Protein AF-A0A6V7IMD5-F1 (afdb_monomer)

InterPro domains:
  IPR012485 Centromere protein I [PF07778] (9-139)

Organism: NCBI:txid1563983

Mean predicted aligned error: 4.81 Å

Radius of gyration: 15.16 Å; Cα contacts (8 Å, |Δi|>4): 137; chains: 1; bounding box: 36×33×40 Å

Nearest PDB structures (foldseek):
  7ywx-assembly1_I  TM=7.734E-01  e=1.623E-03  Homo sapiens
  7qoo-assembly1_I  TM=7.754E-01  e=1.623E-03  Homo sapiens
  7pb4-assembly1_I  TM=7.999E-01  e=3.431E-03  Homo sapiens
  7yyh-assembly1_I  TM=7.999E-01  e=3.431E-03  Homo sapiens

Structure (mmCIF, N/CA/C/O backbone):
data_AF-A0A6V7IMD5-F1
#
_entry.id   AF-A0A6V7IMD5-F1
#
loop_
_atom_site.group_PDB
_atom_site.id
_atom_site.type_symbol
_atom_site.label_atom_id
_atom_site.label_alt_id
_atom_site.label_comp_id
_atom_site.label_asym_id
_atom_site.label_entity_id
_atom_site.label_seq_id
_atom_site.pdbx_PDB_ins_code
_atom_site.Cartn_x
_atom_site.Cartn_y
_atom_site.Cartn_z
_atom_site.occupancy
_atom_site.B_iso_or_equiv
_atom_site.auth_seq_id
_atom_site.auth_comp_id
_atom_site.auth_asym_id
_atom_site.auth_atom_id
_atom_site.pdbx_PDB_model_num
ATOM 1 N N . MET A 1 1 ? -12.856 0.858 21.614 1.00 55.25 1 MET A N 1
ATOM 2 C CA . MET A 1 1 ? -14.196 1.363 21.237 1.00 55.25 1 MET A CA 1
ATOM 3 C C . MET A 1 1 ? -14.076 2.717 20.549 1.00 55.25 1 MET A C 1
ATOM 5 O O . MET A 1 1 ? -14.210 2.721 19.339 1.00 55.25 1 MET A O 1
ATOM 9 N N . ALA A 1 2 ? -13.700 3.808 21.232 1.00 60.97 2 ALA A N 1
ATOM 10 C CA . ALA A 1 2 ? -13.534 5.124 20.583 1.00 60.97 2 ALA A CA 1
ATOM 11 C C . ALA A 1 2 ? -12.480 5.146 19.447 1.00 60.97 2 ALA A C 1
ATOM 13 O O . ALA A 1 2 ? -12.715 5.739 18.395 1.00 60.97 2 ALA A O 1
ATOM 14 N N . ASP A 1 3 ? -11.352 4.447 19.620 1.00 68.88 3 ASP A N 1
ATOM 15 C CA . ASP A 1 3 ? -10.302 4.383 18.588 1.00 68.88 3 ASP A CA 1
ATOM 16 C C . ASP A 1 3 ? -10.741 3.601 17.339 1.00 68.88 3 ASP A C 1
ATOM 18 O O . ASP A 1 3 ? -10.389 3.965 16.221 1.00 68.88 3 ASP A O 1
ATOM 22 N N . ASP A 1 4 ? -11.563 2.558 17.503 1.00 74.50 4 ASP A N 1
ATOM 23 C CA . ASP A 1 4 ? -12.053 1.759 16.371 1.00 74.50 4 ASP A CA 1
ATOM 24 C C . ASP A 1 4 ? -13.134 2.498 15.579 1.00 74.50 4 ASP A C 1
ATOM 26 O O . ASP A 1 4 ? -13.127 2.449 14.352 1.00 74.50 4 ASP A O 1
ATOM 30 N N . GLU A 1 5 ? -14.008 3.246 16.260 1.00 76.50 5 GLU A N 1
ATOM 31 C CA . GLU A 1 5 ? -14.965 4.152 15.610 1.00 76.50 5 GLU A CA 1
ATOM 32 C C . GLU A 1 5 ? -14.241 5.267 14.843 1.00 76.50 5 GLU A C 1
ATOM 34 O O . GLU A 1 5 ? -14.615 5.605 13.719 1.00 76.50 5 GLU A O 1
ATOM 39 N N . THR A 1 6 ? -13.152 5.793 15.412 1.00 83.06 6 THR A N 1
ATOM 40 C CA . THR A 1 6 ? -12.321 6.814 14.759 1.00 83.06 6 THR A CA 1
ATOM 41 C C . THR A 1 6 ? -11.628 6.252 13.519 1.00 83.06 6 THR A C 1
ATOM 43 O O . THR A 1 6 ? -11.649 6.894 12.467 1.00 83.06 6 THR A O 1
ATOM 46 N N . LYS A 1 7 ? -11.059 5.042 13.605 1.00 87.00 7 LYS A N 1
ATOM 47 C CA . LYS A 1 7 ? -10.459 4.346 12.459 1.00 87.00 7 LYS A CA 1
ATOM 48 C C . LYS A 1 7 ? -11.493 4.100 11.360 1.00 87.00 7 LYS A C 1
ATOM 50 O O . LYS A 1 7 ? -11.236 4.442 10.209 1.00 87.00 7 LYS A O 1
ATOM 55 N N . GLN A 1 8 ? -12.670 3.583 11.711 1.00 87.62 8 GLN A N 1
ATOM 56 C CA . GLN A 1 8 ? -13.743 3.307 10.755 1.00 87.62 8 GLN A CA 1
ATOM 57 C C . GLN A 1 8 ? -14.172 4.573 10.002 1.00 87.62 8 GLN A C 1
ATOM 59 O O . GLN A 1 8 ? -14.204 4.582 8.774 1.00 87.62 8 GLN A O 1
ATOM 64 N N . ALA A 1 9 ? -14.370 5.683 10.717 1.00 87.06 9 ALA A N 1
ATOM 65 C CA . ALA A 1 9 ? -14.698 6.970 10.106 1.00 87.06 9 ALA A CA 1
ATOM 66 C C . ALA A 1 9 ? -13.567 7.537 9.220 1.00 87.06 9 ALA A C 1
ATOM 68 O O . ALA A 1 9 ? -13.808 8.407 8.376 1.00 87.06 9 ALA A O 1
ATOM 69 N N . CYS A 1 10 ? -12.315 7.109 9.418 1.00 89.38 10 CYS A N 1
ATOM 70 C CA . CYS A 1 10 ? -11.212 7.449 8.519 1.00 89.38 10 CYS A CA 1
ATOM 71 C C . CYS A 1 10 ? -11.264 6.613 7.235 1.00 89.38 10 CYS A C 1
ATOM 73 O O . CYS A 1 10 ? -11.081 7.168 6.153 1.00 89.38 10 CYS A O 1
ATOM 75 N N . LEU A 1 11 ? -11.546 5.312 7.342 1.00 89.94 11 LEU A N 1
ATOM 76 C CA . LEU A 1 11 ? -11.658 4.407 6.194 1.00 89.94 11 LEU A CA 1
ATOM 77 C C . LEU A 1 11 ? -12.841 4.779 5.290 1.00 89.94 11 LEU A C 1
ATOM 79 O O . LEU A 1 11 ? -12.669 4.858 4.077 1.00 89.94 11 LEU A O 1
ATOM 83 N N . GLU A 1 12 ? -13.991 5.140 5.864 1.00 90.12 12 GLU A N 1
ATOM 84 C CA . GLU A 1 12 ? -15.154 5.641 5.110 1.00 90.12 12 GLU A CA 1
ATOM 85 C C . GLU A 1 12 ? -14.799 6.873 4.260 1.00 90.12 12 GLU A C 1
ATOM 87 O O . GLU A 1 12 ? -15.170 6.977 3.092 1.00 90.12 12 GLU A O 1
ATOM 92 N N . ARG A 1 13 ? -13.975 7.786 4.790 1.00 88.56 13 ARG A N 1
ATOM 93 C CA . ARG A 1 13 ? -13.486 8.947 4.025 1.00 88.56 13 ARG A CA 1
ATOM 94 C C . ARG A 1 13 ? -12.530 8.564 2.894 1.00 88.56 13 ARG A C 1
ATOM 96 O O . ARG A 1 13 ? -12.455 9.281 1.894 1.00 88.56 13 ARG A O 1
ATOM 103 N N . LEU A 1 14 ? -11.784 7.465 3.026 1.00 90.19 14 LEU A N 1
ATOM 104 C CA . LEU A 1 14 ? -10.952 6.942 1.936 1.00 90.19 14 LEU A CA 1
ATOM 105 C C . LEU A 1 14 ? -11.804 6.300 0.838 1.00 90.19 14 LEU A C 1
ATOM 107 O O . LEU A 1 14 ? -11.512 6.479 -0.345 1.00 90.19 14 LEU A O 1
ATOM 111 N N . GLU A 1 15 ? -12.891 5.627 1.205 1.00 89.56 15 GLU A N 1
ATOM 112 C CA . GLU A 1 15 ? -13.881 5.144 0.242 1.00 89.56 15 GLU A CA 1
ATOM 113 C C . GLU A 1 15 ? -14.544 6.306 -0.508 1.00 89.56 15 GLU A C 1
ATOM 115 O O . GLU A 1 15 ? -14.656 6.268 -1.736 1.00 89.56 15 GLU A O 1
ATOM 120 N N . GLU A 1 16 ? -14.888 7.395 0.185 1.00 89.31 16 GLU A N 1
ATOM 121 C CA . GLU A 1 16 ? -15.367 8.625 -0.455 1.00 89.31 16 GLU A CA 1
ATOM 122 C C . GLU A 1 16 ? -14.314 9.242 -1.387 1.00 89.31 16 GLU A C 1
ATOM 124 O O . GLU A 1 16 ? -14.646 9.707 -2.483 1.00 89.31 16 GLU A O 1
ATOM 129 N N . LEU A 1 17 ? -13.036 9.245 -0.990 1.00 88.00 17 LEU A N 1
ATOM 130 C CA . LEU A 1 17 ? -11.933 9.710 -1.835 1.00 88.00 17 LEU A CA 1
ATOM 131 C C . LEU A 1 17 ? -11.852 8.887 -3.130 1.00 88.00 17 LEU A C 1
ATOM 133 O O . LEU A 1 17 ? -11.706 9.466 -4.214 1.00 88.00 17 LEU A O 1
ATOM 137 N N . LYS A 1 18 ? -11.988 7.560 -3.030 1.00 87.56 18 LYS A N 1
ATOM 138 C CA . LYS A 1 18 ? -12.041 6.651 -4.182 1.00 87.56 18 LYS A CA 1
ATOM 139 C C . LYS A 1 18 ? -13.253 6.948 -5.065 1.00 87.56 18 LYS A C 1
ATOM 141 O O . LYS A 1 18 ? -13.098 7.160 -6.269 1.00 87.56 18 LYS A O 1
ATOM 146 N N . ALA A 1 19 ? -14.448 7.039 -4.479 1.00 88.12 19 ALA A N 1
ATOM 147 C CA . ALA A 1 19 ? -15.688 7.337 -5.199 1.00 88.12 19 ALA A CA 1
ATOM 148 C C . ALA A 1 19 ? -15.612 8.679 -5.953 1.00 88.12 19 ALA A C 1
ATOM 150 O O . ALA A 1 19 ? -16.077 8.800 -7.089 1.00 88.12 19 ALA A O 1
ATOM 151 N N . ASN A 1 20 ? -14.934 9.668 -5.367 1.00 85.75 20 ASN A N 1
ATOM 152 C CA . ASN A 1 20 ? -14.721 10.991 -5.949 1.00 85.75 20 ASN A CA 1
ATOM 153 C C . ASN A 1 20 ? -13.507 11.080 -6.894 1.00 85.75 20 ASN A C 1
ATOM 155 O O . ASN A 1 20 ? -13.103 12.185 -7.276 1.00 85.75 20 ASN A O 1
ATOM 159 N N . LYS A 1 21 ? -12.928 9.941 -7.304 1.00 81.69 21 LYS A N 1
ATOM 160 C CA . LYS A 1 21 ? -11.773 9.851 -8.216 1.00 81.69 21 LYS A CA 1
ATOM 161 C C . LYS A 1 21 ? -10.575 10.683 -7.745 1.00 81.69 21 LYS A C 1
ATOM 163 O O . LYS A 1 21 ? -9.935 11.369 -8.541 1.00 81.69 21 LYS A O 1
ATOM 168 N N . GLY A 1 22 ? -10.299 10.671 -6.443 1.00 74.62 22 GLY A N 1
ATOM 169 C CA . GLY A 1 22 ? -9.135 11.343 -5.863 1.00 74.62 22 GLY A CA 1
ATOM 170 C C . GLY A 1 22 ? -9.320 12.840 -5.638 1.00 74.62 22 GLY A C 1
ATOM 171 O O . GLY A 1 22 ? -8.378 13.522 -5.226 1.00 74.62 22 GLY A O 1
ATOM 172 N N . LYS A 1 23 ? -10.524 13.381 -5.875 1.00 79.25 23 LYS A N 1
ATOM 173 C CA . LYS A 1 23 ? -10.864 14.728 -5.411 1.00 79.25 23 LYS A CA 1
ATOM 174 C C . LYS A 1 23 ? -10.977 14.694 -3.894 1.00 79.25 23 LYS A C 1
ATOM 176 O O . LYS A 1 23 ? -11.875 14.054 -3.362 1.00 79.25 23 LYS A O 1
ATOM 181 N N . LYS A 1 24 ? -10.055 15.393 -3.232 1.00 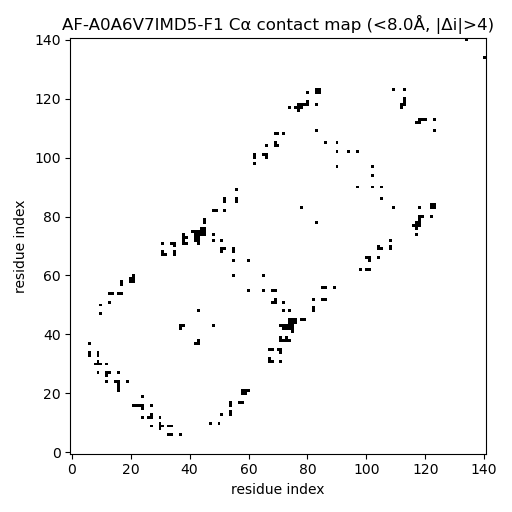74.94 24 LYS A N 1
ATOM 182 C CA . LYS A 1 24 ? -9.924 15.468 -1.775 1.00 74.94 24 LYS A CA 1
ATOM 183 C C . LYS A 1 24 ? -11.258 15.887 -1.122 1.00 74.94 24 LYS A C 1
ATOM 185 O O . LYS A 1 24 ? -11.633 17.054 -1.275 1.00 74.94 24 LYS A O 1
ATOM 190 N N . PRO A 1 25 ? -11.961 14.988 -0.407 1.00 72.62 25 PRO A N 1
ATOM 191 C CA . PRO A 1 25 ? -13.116 15.370 0.392 1.00 72.62 25 PRO A CA 1
ATOM 192 C C . PRO A 1 25 ? -12.669 16.193 1.611 1.00 72.62 25 PRO A C 1
ATOM 194 O O . PRO A 1 25 ? -11.496 16.177 2.007 1.00 72.62 25 PRO A O 1
ATOM 197 N N . ALA A 1 26 ? -13.595 16.946 2.206 1.00 76.75 26 ALA A N 1
ATOM 198 C CA . ALA A 1 26 ? -13.322 17.670 3.446 1.00 76.75 26 ALA A CA 1
ATOM 199 C C . ALA A 1 26 ? -12.969 16.675 4.567 1.00 76.75 26 ALA A C 1
ATOM 201 O O . ALA A 1 26 ? -13.593 15.623 4.679 1.00 76.75 26 ALA A O 1
ATOM 202 N N . GLY A 1 27 ? -11.967 16.981 5.394 1.00 79.81 27 GLY A N 1
ATOM 203 C CA . GLY A 1 27 ? -11.557 16.080 6.477 1.00 79.81 27 GLY A CA 1
ATOM 204 C C . GLY A 1 27 ? -10.599 14.951 6.064 1.00 79.81 27 GLY A C 1
ATOM 205 O O . GLY A 1 27 ? -10.241 14.117 6.892 1.00 79.81 27 GLY A O 1
ATOM 206 N N . CYS A 1 28 ? -10.212 14.861 4.783 1.00 84.19 28 CYS A N 1
ATOM 207 C CA . CYS A 1 28 ? -9.390 13.752 4.286 1.00 84.19 28 CYS A CA 1
ATOM 208 C C . CYS A 1 28 ? -7.956 13.762 4.841 1.00 84.19 28 CYS A C 1
ATOM 210 O O . CYS A 1 28 ? -7.375 12.702 5.051 1.00 84.19 28 CYS A O 1
ATOM 212 N N . GLU A 1 29 ? -7.362 14.936 5.063 1.00 85.81 29 GLU A N 1
ATOM 213 C CA . GLU A 1 29 ? -6.000 15.036 5.613 1.00 85.81 29 GLU A CA 1
ATOM 214 C C . GLU A 1 29 ? -5.966 14.667 7.093 1.00 85.81 29 GLU A C 1
ATOM 216 O O . GLU A 1 29 ? -5.058 13.960 7.531 1.00 85.81 29 GLU A O 1
ATOM 221 N N . GLU A 1 30 ? -6.980 15.088 7.846 1.00 88.81 30 GLU A N 1
ATOM 222 C CA . GLU A 1 30 ? -7.162 14.703 9.239 1.00 88.81 30 GLU A CA 1
ATOM 223 C C . GLU A 1 30 ? -7.365 13.189 9.350 1.00 88.81 30 GLU A C 1
ATOM 225 O O . GLU A 1 30 ? -6.715 12.545 10.169 1.00 88.81 30 GLU A O 1
ATOM 230 N N . ALA A 1 31 ? -8.187 12.605 8.469 1.00 90.56 31 ALA A N 1
ATOM 231 C CA . ALA A 1 31 ? -8.414 11.162 8.423 1.00 90.56 31 ALA A CA 1
ATOM 232 C C . ALA A 1 31 ? -7.127 10.374 8.144 1.00 90.56 31 ALA A C 1
ATOM 234 O O . ALA A 1 31 ? -6.824 9.407 8.840 1.00 90.56 31 ALA A O 1
ATOM 235 N N . ILE A 1 32 ? -6.336 10.813 7.161 1.00 92.56 32 ILE A N 1
ATOM 236 C CA . ILE A 1 32 ? -5.046 10.191 6.846 1.00 92.56 32 ILE A CA 1
ATOM 237 C C . ILE A 1 32 ? -4.080 10.325 8.028 1.00 92.56 32 ILE A C 1
ATOM 239 O O . ILE A 1 32 ? -3.418 9.355 8.379 1.00 92.56 32 ILE A O 1
ATOM 243 N N . THR A 1 33 ? -4.016 11.493 8.669 1.00 92.38 33 THR A N 1
ATOM 244 C CA . THR A 1 33 ? -3.132 11.724 9.823 1.00 92.38 33 THR A CA 1
ATOM 245 C C . THR A 1 33 ? -3.496 10.814 10.997 1.00 92.38 33 THR A C 1
ATOM 247 O O . THR A 1 33 ? -2.621 10.184 11.589 1.00 92.38 33 THR A O 1
ATOM 250 N N . SER A 1 34 ? -4.787 10.688 11.312 1.00 92.19 34 SER A N 1
ATOM 251 C CA . SER A 1 34 ? -5.273 9.760 12.337 1.00 92.19 34 SER A CA 1
ATOM 252 C C . SER A 1 34 ? -4.934 8.310 11.994 1.00 92.19 34 SER A C 1
ATOM 254 O O . SER A 1 34 ? -4.433 7.582 12.848 1.00 92.19 34 SER A O 1
ATOM 256 N N . LEU A 1 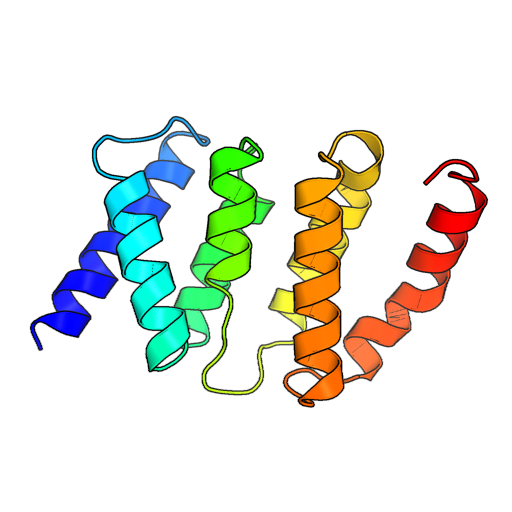35 ? -5.127 7.907 10.735 1.00 94.31 35 LEU A N 1
ATOM 257 C CA . LEU A 1 35 ? -4.809 6.557 10.275 1.00 94.31 35 LEU A CA 1
ATOM 258 C C . LEU A 1 35 ? -3.302 6.262 10.324 1.00 94.31 35 LEU A C 1
ATOM 260 O O . LEU A 1 35 ? -2.912 5.148 10.656 1.00 94.31 35 LEU A O 1
ATOM 264 N N . GLN A 1 36 ? -2.446 7.251 10.055 1.00 93.94 36 GLN A N 1
ATOM 265 C CA . GLN A 1 36 ? -0.994 7.118 10.209 1.00 93.94 36 GLN A CA 1
ATOM 266 C C . GLN A 1 36 ? -0.583 6.918 11.665 1.00 93.94 36 GLN A C 1
ATOM 268 O O . GLN A 1 36 ? 0.238 6.048 11.949 1.00 93.94 36 GLN A O 1
ATOM 273 N N . ASN A 1 37 ? -1.150 7.705 12.583 1.00 93.19 37 ASN A N 1
ATOM 274 C CA . ASN A 1 37 ? -0.884 7.554 14.014 1.00 93.19 37 ASN A CA 1
ATOM 275 C C . ASN A 1 37 ? -1.308 6.168 14.506 1.00 93.19 37 ASN A C 1
ATOM 277 O O . ASN A 1 37 ? -0.603 5.545 15.298 1.00 93.19 37 ASN A O 1
ATOM 281 N N . GLU A 1 38 ? -2.428 5.670 13.990 1.00 93.12 38 GLU A N 1
ATOM 282 C CA . GLU A 1 38 ? -2.911 4.332 14.285 1.00 93.12 38 GLU A CA 1
ATOM 283 C C . GLU A 1 38 ? -1.988 3.238 13.743 1.00 93.12 38 GLU A C 1
ATOM 285 O O . GLU A 1 38 ? -1.553 2.348 14.475 1.00 93.12 38 GLU A O 1
ATOM 290 N N . ALA A 1 39 ? -1.643 3.319 12.460 1.00 94.69 39 ALA A N 1
ATOM 291 C CA . ALA A 1 39 ? -0.733 2.382 11.822 1.00 94.69 39 ALA A CA 1
ATOM 292 C C . ALA A 1 39 ? 0.618 2.335 12.556 1.00 94.69 39 ALA A C 1
ATOM 294 O O . ALA A 1 39 ? 1.175 1.261 12.767 1.00 94.69 39 ALA A O 1
ATOM 295 N N . ALA A 1 40 ? 1.123 3.487 13.007 1.00 94.06 40 ALA A N 1
ATOM 296 C CA . ALA A 1 40 ? 2.373 3.576 13.753 1.00 94.06 40 ALA A CA 1
ATOM 297 C C . ALA A 1 40 ? 2.282 2.998 15.175 1.00 94.06 40 ALA A C 1
ATOM 299 O O . ALA A 1 40 ? 3.278 2.487 15.684 1.00 94.06 40 ALA A O 1
ATOM 300 N N . SER A 1 41 ? 1.119 3.084 15.830 1.00 93.75 41 SER A N 1
ATOM 301 C CA . SER A 1 41 ? 0.945 2.624 17.212 1.00 93.75 41 SER A CA 1
ATOM 302 C C . SER A 1 41 ? 0.723 1.113 17.300 1.00 93.75 41 SER A C 1
ATOM 304 O O . SER A 1 41 ? 1.297 0.447 18.163 1.00 93.75 41 SER A O 1
ATOM 306 N N . ARG A 1 42 ? -0.115 0.570 16.411 1.00 93.44 42 ARG A N 1
ATOM 307 C CA . ARG A 1 42 ? -0.626 -0.802 16.517 1.00 93.44 42 ARG A CA 1
ATOM 308 C C . ARG A 1 42 ? -0.652 -1.569 15.203 1.00 93.44 42 ARG A C 1
ATOM 310 O O . ARG A 1 42 ? -1.081 -2.719 15.214 1.00 93.44 42 ARG A O 1
ATOM 317 N N . GLY A 1 43 ? -0.214 -0.963 14.101 1.00 94.56 43 GLY A N 1
ATOM 318 C CA . GLY A 1 43 ? -0.369 -1.510 12.757 1.00 94.56 43 GLY A CA 1
ATOM 319 C C . GLY A 1 43 ? -1.829 -1.565 12.298 1.00 94.56 43 GLY A C 1
ATOM 320 O O . GLY A 1 43 ? -2.763 -1.260 13.043 1.00 94.56 43 GLY A O 1
ATOM 321 N N . LEU A 1 44 ? -2.027 -2.002 11.061 1.00 95.25 44 LEU A N 1
ATOM 322 C CA . LEU A 1 44 ? -3.318 -2.197 10.414 1.00 95.25 44 LEU A CA 1
ATOM 323 C C . LEU A 1 44 ? -3.565 -3.677 10.109 1.00 95.25 44 LEU A C 1
ATOM 325 O O . LEU A 1 44 ? -2.628 -4.464 9.945 1.00 95.25 44 LEU A O 1
ATOM 329 N N . ASP A 1 45 ? -4.842 -4.049 10.083 1.00 94.44 45 ASP A N 1
ATOM 330 C CA . ASP A 1 45 ? -5.284 -5.385 9.689 1.00 94.44 45 ASP A CA 1
ATOM 331 C C . ASP A 1 45 ? -5.343 -5.499 8.154 1.00 94.44 45 ASP A C 1
ATOM 333 O O . ASP A 1 45 ? -5.401 -4.488 7.452 1.00 94.44 45 ASP A O 1
ATOM 337 N N . ASP A 1 46 ? -5.347 -6.728 7.633 1.00 92.44 46 ASP A N 1
ATOM 338 C CA . ASP A 1 46 ? -5.229 -6.991 6.190 1.00 92.44 46 ASP A CA 1
ATOM 339 C C . ASP A 1 46 ? -6.317 -6.279 5.371 1.00 92.44 46 ASP A C 1
ATOM 341 O O . ASP A 1 46 ? -5.999 -5.636 4.377 1.00 92.44 46 ASP A O 1
ATOM 345 N N . ASN A 1 47 ? -7.569 -6.278 5.845 1.00 93.56 47 ASN A N 1
ATOM 346 C CA . ASN A 1 47 ? -8.682 -5.590 5.178 1.00 93.56 47 ASN A CA 1
ATOM 347 C C . ASN A 1 47 ? -8.454 -4.071 5.052 1.00 93.56 47 ASN A C 1
ATOM 349 O O . ASN A 1 47 ? -8.793 -3.471 4.034 1.00 93.56 47 ASN A O 1
ATOM 353 N N . ASP A 1 48 ? -7.880 -3.443 6.085 1.00 94.94 48 ASP A N 1
ATOM 354 C CA . ASP A 1 48 ? -7.613 -2.0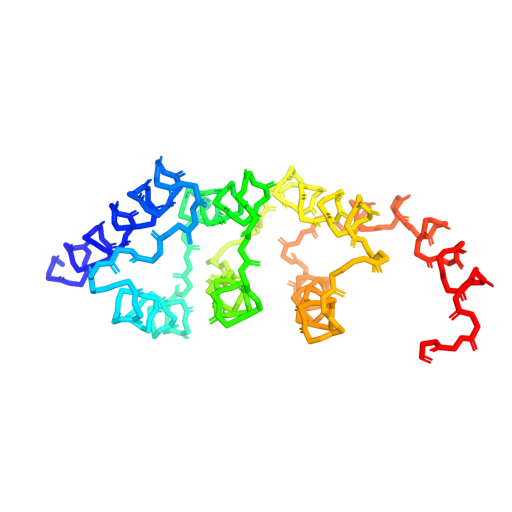01 6.085 1.00 94.94 48 ASP A CA 1
ATOM 355 C C . ASP A 1 48 ? -6.498 -1.679 5.074 1.00 94.94 48 ASP A C 1
ATOM 357 O O . ASP A 1 48 ? -6.574 -0.700 4.333 1.00 94.94 48 ASP A O 1
ATOM 361 N N . ILE A 1 49 ? -5.467 -2.529 5.020 1.00 96.62 49 ILE A N 1
ATOM 362 C CA . ILE A 1 49 ? -4.357 -2.415 4.067 1.00 96.62 49 ILE A CA 1
ATOM 363 C C . ILE A 1 49 ? -4.844 -2.614 2.636 1.00 96.62 49 ILE A C 1
ATOM 365 O O . ILE A 1 49 ? -4.503 -1.811 1.769 1.00 96.62 49 ILE A O 1
ATOM 369 N N . GLU A 1 50 ? -5.649 -3.647 2.395 1.00 96.19 50 GLU A N 1
ATOM 370 C CA . GLU A 1 50 ? -6.252 -3.935 1.094 1.00 96.19 50 GLU A CA 1
ATOM 371 C C . GLU A 1 50 ? -7.073 -2.746 0.593 1.00 96.19 50 GLU A C 1
ATOM 373 O O . GLU A 1 50 ? -6.897 -2.324 -0.550 1.00 96.19 50 GLU A O 1
ATOM 378 N N . LEU A 1 51 ? -7.885 -2.133 1.461 1.00 95.44 51 LEU A N 1
ATOM 379 C CA . LEU A 1 51 ? -8.654 -0.942 1.112 1.00 95.44 51 LEU A CA 1
ATOM 380 C C . LEU A 1 51 ? -7.748 0.238 0.725 1.00 95.44 51 LEU A C 1
ATOM 382 O O . LEU A 1 51 ? -7.975 0.891 -0.293 1.00 95.44 51 LEU A O 1
ATOM 386 N N . ILE A 1 52 ? -6.705 0.524 1.511 1.00 96.25 52 ILE A N 1
ATOM 387 C CA . ILE A 1 52 ? -5.781 1.633 1.216 1.00 96.25 52 ILE A CA 1
ATOM 388 C C . ILE A 1 52 ? -5.036 1.381 -0.102 1.00 96.25 52 ILE A C 1
ATOM 390 O O . ILE A 1 52 ? -4.878 2.300 -0.909 1.00 96.25 52 ILE A O 1
ATOM 394 N N . VAL A 1 53 ? -4.591 0.147 -0.341 1.00 97.06 53 VAL A N 1
ATOM 395 C CA . VAL A 1 53 ? -3.913 -0.260 -1.580 1.00 97.06 53 VAL A CA 1
ATOM 396 C C . VAL A 1 53 ? -4.846 -0.106 -2.773 1.00 97.06 53 VAL A C 1
ATOM 398 O O . VAL A 1 53 ? -4.467 0.494 -3.777 1.00 97.06 53 VAL A O 1
ATOM 401 N N . ASP A 1 54 ? -6.088 -0.558 -2.666 1.00 95.75 54 ASP A N 1
ATOM 402 C CA . ASP A 1 54 ? -7.102 -0.379 -3.701 1.00 95.75 54 ASP A CA 1
ATOM 403 C C . ASP A 1 54 ? -7.364 1.114 -3.981 1.00 95.75 54 ASP A C 1
ATOM 405 O O . ASP A 1 54 ? -7.375 1.530 -5.140 1.00 95.75 54 ASP A O 1
ATOM 409 N N . VAL A 1 55 ? -7.445 1.973 -2.958 1.00 94.69 55 VAL A N 1
ATOM 410 C CA . VAL A 1 55 ? -7.540 3.437 -3.135 1.00 94.69 55 VAL A CA 1
ATOM 411 C C . VAL A 1 55 ? -6.328 3.993 -3.898 1.00 94.69 55 VAL A C 1
ATOM 413 O O . VAL A 1 55 ? -6.508 4.765 -4.843 1.00 94.69 55 VAL A O 1
ATOM 416 N N . ILE A 1 56 ? -5.104 3.592 -3.533 1.00 95.25 56 ILE A N 1
ATOM 417 C CA . ILE A 1 56 ? -3.859 4.038 -4.186 1.00 95.25 56 ILE A CA 1
ATOM 418 C C . ILE A 1 56 ? -3.807 3.593 -5.650 1.00 95.25 56 ILE A C 1
ATOM 420 O O . ILE A 1 56 ? -3.442 4.380 -6.523 1.00 95.25 56 ILE A O 1
ATOM 424 N N . THR A 1 57 ? -4.143 2.334 -5.922 1.00 94.75 57 THR A N 1
ATOM 425 C CA . THR A 1 57 ? -3.932 1.708 -7.233 1.00 94.75 57 THR A CA 1
ATOM 426 C C . THR A 1 57 ? -5.047 2.013 -8.235 1.00 94.75 57 THR A C 1
ATOM 428 O O . THR A 1 57 ? -4.794 2.064 -9.443 1.00 94.75 57 THR A O 1
ATOM 431 N N . SER A 1 58 ? -6.269 2.271 -7.757 1.00 91.31 58 SER A N 1
ATOM 432 C CA . SER A 1 58 ? -7.441 2.570 -8.594 1.00 91.31 58 SER A CA 1
ATOM 433 C C . SER A 1 58 ? -7.640 4.061 -8.893 1.00 91.31 58 SER A C 1
ATOM 435 O O . SER A 1 58 ? -8.394 4.408 -9.807 1.00 91.31 58 SER A O 1
ATOM 437 N N . THR A 1 59 ? -6.963 4.952 -8.161 1.00 88.31 59 THR A N 1
ATOM 438 C CA . THR A 1 59 ? -7.191 6.402 -8.221 1.00 88.31 59 THR A CA 1
ATOM 439 C C . THR A 1 59 ? -5.926 7.164 -8.612 1.00 88.31 59 THR A C 1
ATOM 441 O O . THR A 1 59 ? -4.831 6.862 -8.153 1.00 88.31 59 THR A O 1
ATOM 444 N N . ASP A 1 60 ? -6.057 8.208 -9.437 1.00 85.38 60 ASP A N 1
ATOM 445 C CA . ASP A 1 60 ? -4.926 9.069 -9.809 1.00 85.38 60 ASP A CA 1
ATOM 446 C C . ASP A 1 60 ? -4.651 10.105 -8.705 1.00 85.38 60 ASP A C 1
ATOM 448 O O . ASP A 1 60 ? -5.097 11.254 -8.745 1.00 85.38 60 ASP A O 1
ATOM 452 N N . LEU A 1 61 ? -3.971 9.657 -7.649 1.00 88.56 61 LEU A N 1
ATOM 453 C CA . LEU A 1 61 ? -3.676 10.474 -6.477 1.00 88.56 61 LEU A CA 1
ATOM 454 C C . LEU A 1 61 ? -2.441 11.350 -6.695 1.00 88.56 61 LEU A C 1
ATOM 456 O O . LEU A 1 61 ? -1.393 10.910 -7.165 1.00 88.56 61 LEU A O 1
ATOM 460 N N . ARG A 1 62 ? -2.527 12.605 -6.249 1.00 88.94 62 ARG A N 1
ATOM 461 C CA . ARG A 1 62 ? -1.351 13.482 -6.160 1.00 88.94 62 ARG A CA 1
ATOM 462 C C . ARG A 1 62 ? -0.381 12.948 -5.104 1.00 88.94 62 ARG A C 1
ATOM 464 O O . ARG A 1 62 ? -0.813 12.380 -4.101 1.00 88.94 62 ARG A O 1
ATOM 471 N N . ALA A 1 63 ? 0.915 13.230 -5.264 1.00 88.75 63 ALA A N 1
ATOM 472 C CA . ALA A 1 63 ? 1.956 12.802 -4.317 1.00 88.75 63 ALA A CA 1
ATOM 473 C C . ALA A 1 63 ? 1.642 13.160 -2.854 1.00 88.75 63 ALA A C 1
ATOM 475 O O . ALA A 1 63 ? 1.893 12.353 -1.965 1.00 88.75 63 ALA A O 1
ATOM 476 N N . GLY A 1 64 ? 1.041 14.334 -2.619 1.00 89.81 64 GLY A N 1
ATOM 477 C CA . GLY A 1 64 ? 0.650 14.793 -1.283 1.00 89.81 64 GLY A CA 1
ATOM 478 C C . GLY A 1 64 ? -0.398 13.923 -0.578 1.00 89.81 64 GLY A C 1
ATOM 479 O O . GLY A 1 64 ? -0.492 13.998 0.635 1.00 89.81 64 GLY A O 1
ATOM 480 N N . LEU A 1 65 ? -1.146 13.086 -1.306 1.00 90.56 65 LEU A N 1
ATOM 481 C CA . LEU A 1 65 ? -2.062 12.088 -0.733 1.00 90.56 65 LEU A CA 1
ATOM 482 C C . LEU A 1 65 ? -1.480 10.675 -0.825 1.00 90.56 65 LEU A C 1
ATOM 484 O O . LEU A 1 65 ? -1.574 9.902 0.122 1.00 90.56 65 LEU A O 1
ATOM 488 N N . CYS A 1 66 ? -0.831 10.355 -1.945 1.00 93.75 66 CYS A N 1
ATOM 489 C CA . CYS A 1 66 ? -0.270 9.031 -2.195 1.00 93.75 66 CYS A CA 1
ATOM 490 C C . CYS A 1 66 ? 0.824 8.665 -1.174 1.00 93.75 66 CYS A C 1
ATOM 492 O O . CYS A 1 66 ? 0.769 7.593 -0.579 1.00 93.75 66 CYS A O 1
ATOM 494 N N . VAL A 1 67 ? 1.780 9.568 -0.903 1.00 95.69 67 VAL A N 1
ATOM 495 C CA . VAL A 1 67 ? 2.872 9.305 0.056 1.00 95.69 67 VAL A CA 1
ATOM 496 C C . VAL A 1 67 ? 2.334 9.049 1.468 1.00 95.69 67 VAL A C 1
ATOM 498 O O . VAL A 1 67 ? 2.723 8.043 2.064 1.00 95.69 67 VAL A O 1
ATOM 501 N N . PRO A 1 68 ? 1.442 9.892 2.026 1.00 95.38 68 PRO A N 1
ATOM 502 C CA . PRO A 1 68 ? 0.855 9.605 3.325 1.00 95.38 68 PRO A CA 1
ATOM 503 C C . PRO A 1 68 ? 0.110 8.272 3.408 1.00 95.38 68 PRO A C 1
ATOM 505 O O . PRO A 1 68 ? 0.279 7.572 4.400 1.00 95.38 68 PRO A O 1
ATOM 508 N N . LEU A 1 69 ? -0.649 7.902 2.372 1.00 96.00 69 LEU A N 1
ATOM 509 C CA . LEU A 1 69 ? -1.374 6.630 2.338 1.00 96.00 69 LEU A CA 1
ATOM 510 C C . LEU A 1 69 ? -0.433 5.425 2.303 1.00 96.00 69 LEU A C 1
ATOM 512 O O . LEU A 1 69 ? -0.649 4.478 3.049 1.00 96.00 69 LEU A O 1
ATOM 516 N N . ILE A 1 70 ? 0.651 5.476 1.520 1.00 97.06 70 ILE A N 1
ATOM 517 C CA . ILE A 1 70 ? 1.665 4.406 1.520 1.00 97.06 70 ILE A CA 1
ATOM 518 C C . ILE A 1 70 ? 2.290 4.263 2.915 1.00 97.06 70 ILE A C 1
ATOM 520 O O . ILE A 1 70 ? 2.516 3.153 3.385 1.00 97.06 70 ILE A O 1
ATOM 524 N N . ARG A 1 71 ? 2.524 5.375 3.623 1.00 96.12 71 ARG A N 1
ATOM 525 C CA . ARG A 1 71 ? 3.043 5.348 5.002 1.00 96.12 71 ARG A CA 1
ATOM 526 C C . ARG A 1 71 ? 2.063 4.753 6.016 1.00 96.12 71 ARG A C 1
ATOM 528 O O . ARG A 1 71 ? 2.514 4.319 7.069 1.00 96.12 71 ARG A O 1
ATOM 535 N N . CYS A 1 72 ? 0.763 4.710 5.718 1.00 96.44 72 CYS A N 1
ATOM 536 C CA . CYS A 1 72 ? -0.211 4.007 6.555 1.00 96.44 72 CYS A CA 1
ATOM 537 C C . CYS A 1 72 ? -0.086 2.481 6.455 1.00 96.44 72 CYS A C 1
ATOM 539 O O . CYS A 1 72 ? -0.638 1.790 7.303 1.00 96.44 72 CYS A O 1
ATOM 541 N N . LEU A 1 73 ? 0.605 1.935 5.445 1.00 97.00 73 LEU A N 1
ATOM 542 C CA . LEU A 1 73 ? 0.671 0.494 5.175 1.00 97.00 73 LEU A CA 1
ATOM 543 C C . LEU A 1 73 ? 1.604 -0.247 6.156 1.00 97.00 73 LEU A C 1
ATOM 545 O O . LEU A 1 73 ? 2.528 -0.945 5.751 1.00 97.00 73 LEU A O 1
ATOM 549 N N . ILE A 1 74 ? 1.391 -0.101 7.460 1.00 96.44 74 ILE A N 1
ATOM 550 C CA . ILE A 1 74 ? 2.147 -0.802 8.502 1.00 96.44 74 ILE A CA 1
ATOM 551 C C . ILE A 1 74 ? 1.305 -1.997 8.949 1.00 96.44 74 ILE A C 1
ATOM 553 O O . ILE A 1 74 ? 0.303 -1.790 9.629 1.00 96.44 74 ILE A O 1
ATOM 557 N N . PRO A 1 75 ? 1.643 -3.242 8.580 1.00 96.25 75 PRO A N 1
ATOM 558 C CA . PRO A 1 75 ? 0.788 -4.378 8.885 1.00 96.25 75 PRO A CA 1
ATOM 559 C C . PRO A 1 75 ? 1.004 -4.910 10.304 1.00 96.25 75 PRO A C 1
ATOM 561 O O . PRO A 1 75 ? 2.121 -4.943 10.817 1.00 96.25 75 PRO A O 1
ATOM 564 N N . LYS A 1 76 ? -0.074 -5.397 10.927 1.00 94.25 76 LYS A N 1
ATOM 565 C CA . LYS A 1 76 ? -0.017 -6.160 12.189 1.00 94.25 76 LYS A CA 1
ATOM 566 C C . LYS A 1 76 ? 0.577 -7.554 12.016 1.00 94.25 76 LYS A C 1
ATOM 568 O O . LYS A 1 76 ? 1.104 -8.135 12.964 1.00 94.25 76 LYS A O 1
ATOM 573 N N . LYS A 1 77 ? 0.400 -8.133 10.830 1.00 94.31 77 LYS A N 1
ATOM 574 C CA . LYS A 1 77 ? 0.763 -9.510 10.480 1.00 94.31 77 LYS A CA 1
ATOM 575 C C . LYS A 1 77 ? 1.426 -9.530 9.106 1.00 94.31 77 LYS A C 1
ATOM 577 O O . LYS A 1 77 ? 1.768 -8.491 8.556 1.00 94.31 77 LYS A O 1
ATOM 582 N N . ARG A 1 78 ? 1.660 -10.722 8.562 1.00 94.44 78 ARG A N 1
ATOM 583 C CA . ARG A 1 78 ? 2.079 -10.839 7.166 1.00 94.44 78 ARG A CA 1
ATOM 584 C C . ARG A 1 78 ? 0.971 -10.340 6.249 1.00 94.44 78 ARG A C 1
ATOM 586 O O . ARG A 1 78 ? -0.166 -10.760 6.422 1.00 94.44 78 ARG A O 1
ATOM 593 N N . VAL A 1 79 ? 1.335 -9.515 5.276 1.00 95.38 79 VAL A N 1
ATOM 594 C CA . VAL A 1 79 ? 0.431 -9.089 4.206 1.00 95.38 79 VAL A CA 1
ATOM 595 C C . VAL A 1 79 ? 0.287 -10.193 3.165 1.00 95.38 79 VAL A C 1
ATOM 597 O O . VAL A 1 79 ? 1.187 -11.021 2.981 1.00 95.38 79 VAL A O 1
ATOM 600 N N . SER A 1 80 ? -0.846 -10.202 2.467 1.00 95.62 80 SER A N 1
ATOM 601 C CA . SER A 1 80 ? -1.062 -11.110 1.346 1.00 95.62 80 SER A CA 1
ATOM 602 C C . SER A 1 80 ? -0.117 -10.778 0.184 1.00 95.62 80 SER A C 1
ATOM 604 O O . SER A 1 80 ? 0.265 -9.626 -0.033 1.00 95.62 80 SER A O 1
ATOM 606 N N . ASN A 1 81 ? 0.259 -11.796 -0.596 1.00 95.75 81 ASN A N 1
ATOM 607 C CA . ASN A 1 81 ? 1.088 -11.590 -1.787 1.00 95.75 81 ASN A CA 1
ATOM 608 C C . ASN A 1 81 ? 0.396 -10.662 -2.794 1.00 95.75 81 ASN A C 1
ATOM 610 O O . ASN A 1 81 ? 1.053 -9.803 -3.373 1.00 95.75 81 ASN A O 1
ATOM 614 N N . GLN A 1 82 ? -0.931 -10.777 -2.918 1.00 96.12 82 GLN A N 1
ATOM 615 C CA . GLN A 1 82 ? -1.741 -9.951 -3.812 1.00 96.12 82 GLN A CA 1
ATOM 616 C C . GLN A 1 82 ? -1.572 -8.454 -3.528 1.00 96.12 82 GLN A C 1
ATOM 618 O O . GLN A 1 82 ? -1.320 -7.688 -4.449 1.00 96.12 82 GLN A O 1
ATOM 623 N N . VAL A 1 83 ? -1.614 -8.041 -2.256 1.00 96.81 83 VAL A N 1
ATOM 624 C CA . VAL A 1 83 ? -1.417 -6.636 -1.857 1.00 96.81 83 VAL A CA 1
ATOM 625 C C . VAL A 1 83 ? -0.070 -6.089 -2.335 1.00 96.81 83 VAL A C 1
ATOM 627 O O . VAL A 1 83 ? 0.028 -4.963 -2.828 1.00 96.81 83 VAL A O 1
ATOM 630 N N . VAL A 1 84 ? 0.987 -6.886 -2.185 1.00 97.19 84 VAL A N 1
ATOM 631 C CA . VAL A 1 84 ? 2.341 -6.488 -2.586 1.00 97.19 84 VAL A CA 1
ATOM 632 C C . VAL A 1 84 ? 2.456 -6.432 -4.106 1.00 97.19 84 VAL A C 1
ATOM 634 O O . VAL A 1 84 ? 3.002 -5.468 -4.646 1.00 97.19 84 VAL A O 1
ATOM 637 N N . GLU A 1 85 ? 1.898 -7.421 -4.799 1.00 97.25 85 GLU A N 1
ATOM 638 C CA . GLU A 1 85 ? 1.831 -7.457 -6.257 1.00 97.25 85 GLU A CA 1
ATOM 639 C C . GLU A 1 85 ? 1.058 -6.262 -6.823 1.00 97.25 85 GLU A C 1
ATOM 641 O O . GLU A 1 85 ? 1.525 -5.644 -7.776 1.00 97.25 85 GLU A O 1
ATOM 646 N N . ASP A 1 86 ? -0.068 -5.871 -6.225 1.00 97.62 86 ASP A N 1
ATOM 647 C CA . ASP A 1 86 ? -0.877 -4.735 -6.674 1.00 97.62 86 ASP A CA 1
ATOM 648 C C . ASP A 1 86 ? -0.099 -3.416 -6.599 1.00 97.62 86 ASP A C 1
ATOM 650 O O . ASP A 1 86 ? -0.105 -2.632 -7.554 1.00 97.62 86 ASP A O 1
ATOM 654 N N . ILE A 1 87 ? 0.641 -3.188 -5.508 1.00 97.38 87 ILE A N 1
ATOM 655 C CA . ILE A 1 87 ? 1.499 -2.004 -5.358 1.00 97.38 87 ILE A CA 1
ATOM 656 C C . ILE A 1 87 ? 2.660 -2.020 -6.358 1.00 97.38 87 ILE A C 1
ATOM 658 O O . ILE A 1 87 ? 2.941 -0.990 -6.981 1.00 97.38 87 ILE A O 1
ATOM 662 N N . ILE A 1 88 ? 3.324 -3.166 -6.548 1.00 96.75 88 ILE A N 1
ATOM 663 C CA . ILE A 1 88 ? 4.418 -3.290 -7.522 1.00 96.75 88 ILE A CA 1
ATOM 664 C C . ILE A 1 88 ? 3.888 -3.057 -8.940 1.00 96.75 88 ILE A C 1
ATOM 666 O O . ILE A 1 88 ? 4.463 -2.265 -9.683 1.00 96.75 88 ILE A O 1
ATOM 670 N N . ASN A 1 89 ? 2.768 -3.676 -9.310 1.00 96.12 89 ASN A N 1
ATOM 671 C CA . ASN A 1 89 ? 2.149 -3.526 -10.625 1.00 96.12 89 ASN A CA 1
ATOM 672 C C . ASN A 1 89 ? 1.680 -2.091 -10.877 1.00 96.12 89 ASN A C 1
ATOM 674 O O . ASN A 1 89 ? 1.885 -1.555 -11.971 1.00 96.12 89 ASN A O 1
ATOM 678 N N . TYR A 1 90 ? 1.103 -1.437 -9.868 1.00 96.12 90 TYR A N 1
ATOM 679 C CA . TYR A 1 90 ? 0.783 -0.014 -9.923 1.00 96.12 90 TYR A CA 1
ATOM 680 C C . TYR A 1 90 ? 2.029 0.833 -10.191 1.00 96.12 90 TYR A C 1
ATOM 682 O O . TYR A 1 90 ? 2.024 1.659 -11.111 1.00 96.12 90 TYR A O 1
ATOM 690 N N . TRP A 1 91 ? 3.112 0.594 -9.446 1.00 95.19 91 TRP A N 1
ATOM 691 C CA . TRP A 1 91 ? 4.370 1.302 -9.642 1.00 95.19 91 TRP A CA 1
ATOM 692 C C . TRP A 1 91 ? 4.945 1.052 -11.040 1.00 95.19 91 TRP A C 1
ATOM 694 O O . TRP A 1 91 ? 5.209 2.016 -11.751 1.00 95.19 91 TRP A O 1
ATOM 704 N N . LEU A 1 92 ? 5.049 -0.202 -11.490 1.00 93.50 92 LEU A N 1
ATOM 705 C CA . LEU A 1 92 ? 5.541 -0.565 -12.826 1.00 93.50 92 LEU A CA 1
ATOM 706 C C . LEU A 1 92 ? 4.744 0.134 -13.934 1.00 93.50 92 LEU A C 1
ATOM 708 O O . LEU A 1 92 ? 5.324 0.701 -14.861 1.00 93.50 92 LEU A O 1
ATOM 712 N N . LYS A 1 93 ? 3.411 0.152 -13.816 1.00 92.31 93 LYS A N 1
ATOM 713 C CA . LYS A 1 93 ? 2.511 0.792 -14.785 1.00 92.31 93 LYS A CA 1
ATOM 714 C C . LYS A 1 93 ? 2.689 2.310 -14.844 1.00 92.31 93 LYS A C 1
ATOM 716 O O . LYS A 1 93 ? 2.501 2.904 -15.905 1.00 92.31 93 LYS A O 1
ATOM 721 N N . LYS A 1 94 ? 3.001 2.949 -13.715 1.00 91.00 94 LYS A N 1
ATOM 722 C CA . LYS A 1 94 ? 3.064 4.413 -13.583 1.00 91.00 94 LYS A CA 1
ATOM 723 C C . LYS A 1 94 ? 4.489 4.965 -13.488 1.00 91.00 94 LYS A C 1
ATOM 725 O O . LYS A 1 94 ? 4.626 6.185 -13.510 1.00 91.00 94 LYS A O 1
ATOM 730 N N . CYS A 1 95 ? 5.522 4.122 -13.445 1.00 87.31 95 CYS A N 1
ATOM 731 C CA . CYS A 1 95 ? 6.905 4.455 -13.074 1.00 87.31 95 CYS A CA 1
ATOM 732 C C . CYS A 1 95 ? 7.473 5.696 -13.781 1.00 87.31 95 CYS A C 1
ATOM 734 O O . CYS A 1 95 ? 8.172 6.489 -13.160 1.00 87.31 95 CYS A O 1
ATOM 736 N N . SER A 1 96 ? 7.154 5.904 -15.061 1.00 85.94 96 SER A N 1
ATOM 737 C CA . SER A 1 96 ? 7.638 7.051 -15.846 1.00 85.94 96 SER A CA 1
ATOM 738 C C . SER A 1 96 ? 6.942 8.382 -15.530 1.00 85.94 96 SER A C 1
ATOM 740 O O . SER A 1 96 ? 7.461 9.445 -15.856 1.00 85.94 96 SER A O 1
ATOM 742 N N . SER A 1 97 ? 5.756 8.329 -14.926 1.00 89.38 97 SER A N 1
ATOM 743 C CA . SER A 1 97 ? 4.903 9.486 -14.609 1.00 89.38 97 SER A CA 1
ATOM 744 C C . SER A 1 97 ? 4.794 9.764 -13.110 1.00 89.38 97 SER A C 1
ATOM 746 O O . SER A 1 97 ? 4.327 10.824 -12.694 1.00 89.38 97 SER A O 1
ATOM 748 N N . LEU A 1 98 ? 5.191 8.790 -12.296 1.00 89.94 98 LEU A N 1
ATOM 749 C CA . LEU A 1 98 ? 5.008 8.793 -10.860 1.00 89.94 98 LEU A CA 1
ATOM 750 C C . LEU A 1 98 ? 6.117 9.640 -10.211 1.00 89.94 98 LEU A C 1
ATOM 752 O O . LEU A 1 98 ? 7.293 9.448 -10.527 1.00 89.94 98 LEU A O 1
ATOM 756 N N . PRO A 1 99 ? 5.786 10.588 -9.318 1.00 92.38 99 PRO A N 1
ATOM 757 C CA . PRO A 1 99 ? 6.799 11.414 -8.669 1.00 92.38 99 PRO A CA 1
ATOM 758 C C . PRO A 1 99 ? 7.833 10.562 -7.928 1.00 92.38 99 PRO A C 1
ATOM 760 O O . PRO A 1 99 ? 7.468 9.599 -7.253 1.00 92.38 99 PRO A O 1
ATOM 763 N N . ILE A 1 100 ? 9.111 10.954 -7.996 1.00 90.62 100 ILE A N 1
ATOM 764 C CA . ILE A 1 100 ? 10.228 10.207 -7.384 1.00 90.62 100 ILE A CA 1
ATOM 765 C C . ILE A 1 100 ? 9.959 9.925 -5.902 1.00 90.62 100 ILE A C 1
ATOM 767 O O . ILE A 1 100 ? 10.226 8.827 -5.434 1.00 90.62 100 ILE A O 1
ATOM 771 N N . THR A 1 101 ? 9.360 10.875 -5.180 1.00 94.12 101 THR A N 1
ATOM 772 C CA . THR A 1 101 ? 9.006 10.713 -3.762 1.00 94.12 101 THR A CA 1
ATOM 773 C C . THR A 1 101 ? 8.001 9.593 -3.506 1.00 94.12 101 THR A C 1
ATOM 775 O O . THR A 1 101 ? 8.087 8.922 -2.482 1.00 94.12 101 THR A O 1
ATOM 778 N N . VAL A 1 102 ? 7.054 9.364 -4.417 1.00 95.00 102 VAL A N 1
ATOM 779 C CA . VAL A 1 102 ? 6.101 8.253 -4.305 1.00 95.00 102 VAL A CA 1
ATOM 780 C C . VAL A 1 102 ? 6.831 6.938 -4.577 1.00 95.00 102 VAL A C 1
ATOM 782 O O . VAL A 1 102 ? 6.714 6.015 -3.778 1.00 95.00 102 VAL A O 1
ATOM 785 N N . SER A 1 103 ? 7.655 6.878 -5.631 1.00 94.06 103 SER A N 1
ATOM 786 C CA . SER A 1 103 ? 8.472 5.700 -5.959 1.00 94.06 103 SER A CA 1
ATOM 787 C C . SER A 1 103 ? 9.378 5.294 -4.797 1.00 94.06 103 SER A C 1
ATOM 789 O O . SER A 1 103 ? 9.366 4.141 -4.377 1.00 94.06 103 SER A O 1
ATOM 791 N N . THR A 1 104 ? 10.134 6.239 -4.232 1.00 94.12 104 THR A N 1
ATOM 792 C CA . THR A 1 104 ? 11.033 5.957 -3.107 1.00 94.12 104 THR A CA 1
ATOM 793 C C . THR A 1 104 ? 10.270 5.504 -1.866 1.00 94.12 104 THR A C 1
ATOM 795 O O . THR A 1 104 ? 10.727 4.588 -1.191 1.00 94.12 104 THR A O 1
ATOM 798 N N . THR A 1 105 ? 9.088 6.070 -1.597 1.00 96.81 105 THR A N 1
ATOM 799 C CA . THR A 1 105 ? 8.234 5.634 -0.479 1.00 96.81 105 THR A CA 1
ATOM 800 C C . THR A 1 105 ? 7.725 4.200 -0.685 1.00 96.81 105 THR A C 1
ATOM 802 O O . THR A 1 105 ? 7.737 3.416 0.262 1.00 96.81 105 THR A O 1
ATOM 805 N N . ILE A 1 106 ? 7.341 3.818 -1.913 1.00 96.69 106 ILE A N 1
ATOM 806 C CA . ILE A 1 106 ? 6.959 2.431 -2.244 1.00 96.69 106 ILE A CA 1
ATOM 807 C C . ILE A 1 106 ? 8.132 1.476 -1.997 1.00 96.69 106 ILE A C 1
ATOM 809 O O . ILE A 1 106 ? 7.959 0.459 -1.331 1.00 96.69 106 ILE A O 1
ATOM 813 N N . PHE A 1 107 ? 9.336 1.803 -2.474 1.00 95.56 107 PHE A N 1
ATOM 814 C CA . PHE A 1 107 ? 10.506 0.946 -2.256 1.00 95.56 107 PHE A CA 1
ATOM 815 C C . PHE A 1 107 ? 10.885 0.820 -0.783 1.00 95.56 107 PHE A C 1
ATOM 817 O O . PHE A 1 107 ? 11.203 -0.278 -0.337 1.00 95.56 107 PHE A O 1
ATOM 824 N N . GLN A 1 108 ? 10.816 1.907 -0.013 1.00 96.25 108 GLN A N 1
ATOM 8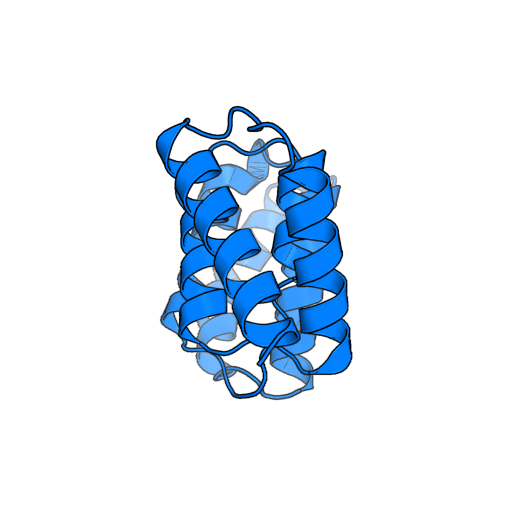25 C CA . GLN A 1 108 ? 11.035 1.860 1.435 1.00 96.25 108 GLN A CA 1
ATOM 826 C C . GLN A 1 108 ? 10.053 0.905 2.119 1.00 96.25 108 GLN A C 1
ATOM 828 O O . GLN A 1 108 ? 10.458 0.113 2.968 1.00 96.25 108 GLN A O 1
ATOM 833 N N . TRP A 1 109 ? 8.783 0.936 1.713 1.00 97.25 109 TRP A N 1
ATOM 834 C CA . TRP A 1 109 ? 7.778 0.009 2.215 1.00 97.25 109 TRP A CA 1
ATOM 835 C C . TRP A 1 109 ? 8.084 -1.450 1.834 1.00 97.25 109 TRP A C 1
ATOM 837 O O . TRP A 1 109 ? 8.100 -2.313 2.709 1.00 97.25 109 TRP A O 1
ATOM 847 N N . LEU A 1 110 ? 8.420 -1.725 0.567 1.00 96.75 110 LEU A N 1
ATOM 848 C CA . LEU A 1 110 ? 8.794 -3.070 0.099 1.00 96.75 110 LEU A CA 1
ATOM 849 C C . LEU A 1 110 ? 10.020 -3.631 0.836 1.00 96.75 110 LEU A C 1
ATOM 851 O O . LEU A 1 110 ? 10.019 -4.798 1.229 1.00 96.75 110 LEU A O 1
ATOM 855 N N . ILE A 1 111 ? 11.048 -2.803 1.050 1.00 95.56 111 ILE A N 1
ATOM 856 C CA . ILE A 1 111 ? 12.243 -3.174 1.820 1.00 95.56 111 ILE A CA 1
ATOM 857 C C . ILE A 1 111 ? 11.852 -3.509 3.261 1.00 95.56 111 ILE A C 1
ATOM 859 O O . ILE A 1 111 ? 12.254 -4.555 3.765 1.00 95.56 111 ILE A O 1
ATOM 863 N N . GLY A 1 112 ? 11.009 -2.690 3.896 1.00 95.75 112 GLY A N 1
ATOM 864 C CA . GLY A 1 112 ? 10.509 -2.960 5.245 1.00 95.75 112 GLY A CA 1
ATOM 865 C C . GLY A 1 112 ? 9.771 -4.299 5.341 1.00 95.75 112 GLY A C 1
ATOM 866 O O . GLY A 1 112 ? 10.047 -5.098 6.238 1.00 95.75 112 GLY A O 1
ATOM 867 N N . LEU A 1 113 ? 8.887 -4.601 4.382 1.00 96.00 113 LEU A N 1
ATOM 868 C CA . LEU A 1 113 ? 8.207 -5.898 4.338 1.00 96.00 113 LEU A CA 1
ATOM 869 C C . LEU A 1 113 ? 9.190 -7.064 4.180 1.00 96.00 113 LEU A C 1
ATOM 871 O O . LEU A 1 113 ? 9.037 -8.102 4.829 1.00 96.00 113 LEU A O 1
ATOM 875 N N . TRP A 1 114 ? 10.200 -6.898 3.327 1.00 94.31 114 TRP A N 1
ATOM 876 C CA . TRP A 1 114 ? 11.218 -7.909 3.067 1.00 94.31 114 TRP A CA 1
ATOM 877 C C . TRP A 1 114 ? 12.096 -8.198 4.292 1.00 94.31 114 TRP A C 1
ATOM 879 O O . TRP A 1 114 ? 12.292 -9.363 4.663 1.00 94.31 114 TRP A O 1
ATOM 889 N N . GLU A 1 115 ? 12.630 -7.149 4.923 1.00 94.06 115 GLU A N 1
ATOM 890 C CA . GLU A 1 115 ? 13.543 -7.242 6.068 1.00 94.06 115 GLU A CA 1
ATOM 891 C C . GLU A 1 115 ? 12.864 -7.901 7.268 1.00 94.06 115 GLU A C 1
ATOM 893 O O . GLU A 1 115 ? 13.427 -8.811 7.883 1.00 94.06 115 GLU A O 1
ATOM 898 N N . HIS A 1 116 ? 11.613 -7.522 7.537 1.00 94.38 116 HIS A N 1
ATOM 899 C CA . HIS A 1 116 ? 10.821 -8.064 8.637 1.00 94.38 116 HIS A CA 1
ATOM 900 C C . HIS A 1 1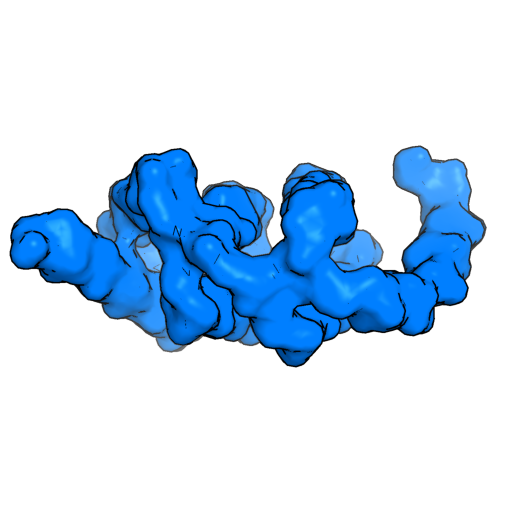16 ? 10.072 -9.362 8.293 1.00 94.38 116 HIS A C 1
ATOM 902 O O . HIS A 1 116 ? 9.341 -9.885 9.131 1.00 94.38 116 HIS A O 1
ATOM 908 N N . GLN A 1 117 ? 10.266 -9.919 7.090 1.00 94.38 117 GLN A N 1
ATOM 909 C CA . GLN A 1 117 ? 9.604 -11.149 6.627 1.00 94.38 117 GLN A CA 1
ATOM 910 C C . GLN A 1 117 ? 8.067 -11.076 6.725 1.00 94.38 117 GLN A C 1
ATOM 912 O O . GLN A 1 117 ? 7.402 -12.061 7.075 1.00 94.38 117 GLN A O 1
ATOM 917 N N . LEU A 1 118 ? 7.516 -9.897 6.423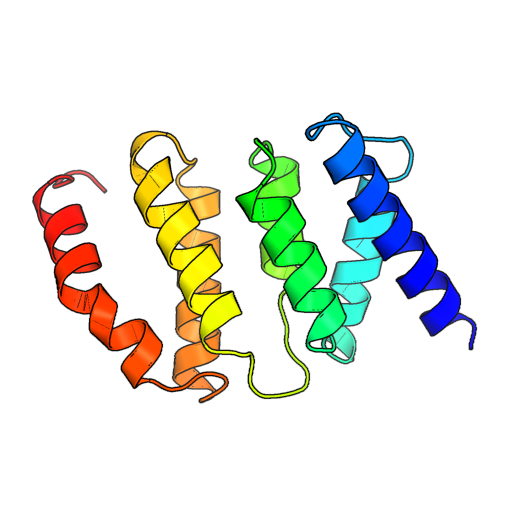 1.00 95.19 118 LEU A N 1
ATOM 918 C 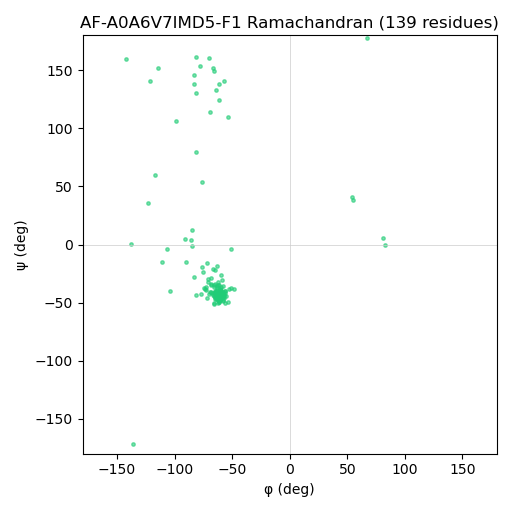CA . LEU A 1 118 ? 6.082 -9.593 6.431 1.00 95.19 118 LEU A CA 1
ATOM 919 C C . LEU A 1 118 ? 5.390 -9.973 5.112 1.00 95.19 118 LEU A C 1
ATOM 921 O O . LEU A 1 118 ? 4.181 -9.830 4.996 1.00 95.19 118 LEU A O 1
ATOM 925 N N . VAL A 1 119 ? 6.139 -10.494 4.144 1.00 95.50 119 VAL A N 1
ATOM 926 C CA . VAL A 1 119 ? 5.654 -11.069 2.885 1.00 95.50 119 VAL A CA 1
ATOM 927 C C . VAL A 1 119 ? 6.508 -12.290 2.536 1.00 95.50 119 VAL A C 1
ATOM 929 O O . VAL A 1 119 ? 7.634 -12.429 3.028 1.00 95.50 119 VAL A O 1
ATOM 932 N N . ASP A 1 120 ? 5.995 -13.183 1.691 1.00 94.44 120 ASP A N 1
ATOM 933 C CA . ASP A 1 120 ? 6.844 -14.173 1.036 1.00 94.44 120 ASP A CA 1
ATOM 934 C C . ASP A 1 120 ? 7.900 -13.469 0.166 1.00 94.44 120 ASP A C 1
ATOM 936 O O . ASP A 1 120 ? 7.598 -12.666 -0.717 1.00 94.44 120 ASP A O 1
ATOM 940 N N . ARG A 1 121 ? 9.173 -13.781 0.419 1.00 92.00 121 ARG A N 1
ATOM 941 C CA . ARG A 1 121 ? 10.306 -13.243 -0.341 1.00 92.00 121 ARG A CA 1
ATOM 942 C C . ARG A 1 121 ? 10.210 -13.593 -1.822 1.00 92.00 121 ARG A C 1
ATOM 944 O O . ARG A 1 121 ? 10.660 -12.822 -2.666 1.00 92.00 121 ARG A O 1
ATOM 951 N N . GLN A 1 122 ? 9.617 -14.732 -2.163 1.00 94.19 122 GLN A N 1
ATOM 952 C CA . GLN A 1 122 ? 9.456 -15.104 -3.560 1.00 94.19 122 GLN A CA 1
ATOM 953 C C . GLN A 1 122 ? 8.596 -14.086 -4.324 1.00 94.19 122 GLN A C 1
ATOM 955 O O . GLN A 1 122 ? 8.923 -13.771 -5.465 1.00 94.19 122 GLN A O 1
ATOM 960 N N . THR A 1 123 ? 7.591 -13.493 -3.673 1.00 94.56 123 THR A N 1
ATOM 961 C CA . THR A 1 123 ? 6.689 -12.492 -4.263 1.00 94.56 123 THR A CA 1
ATOM 962 C C . THR A 1 123 ? 7.446 -11.284 -4.800 1.00 94.56 123 THR A C 1
ATOM 964 O O . THR A 1 123 ? 7.240 -10.891 -5.941 1.00 94.56 123 THR A O 1
ATOM 967 N N . ILE A 1 124 ? 8.375 -10.719 -4.020 1.00 93.81 124 ILE A N 1
ATOM 968 C CA . ILE A 1 124 ? 9.190 -9.574 -4.465 1.00 93.81 124 ILE A CA 1
ATOM 969 C C . ILE A 1 124 ? 10.250 -10.027 -5.483 1.00 93.81 124 ILE A C 1
ATOM 971 O O . ILE A 1 124 ? 10.492 -9.335 -6.471 1.00 93.81 124 ILE A O 1
ATOM 975 N N . ASN A 1 125 ? 10.853 -11.204 -5.283 1.00 93.19 125 ASN A N 1
ATOM 976 C CA . ASN A 1 125 ? 11.912 -11.722 -6.155 1.00 93.19 125 ASN A CA 1
ATOM 977 C C . ASN A 1 125 ? 11.466 -11.968 -7.599 1.00 93.19 125 ASN A C 1
ATOM 979 O O . ASN A 1 125 ? 12.275 -11.804 -8.508 1.00 93.19 125 ASN A O 1
ATOM 983 N N . VAL A 1 126 ? 10.206 -12.342 -7.831 1.00 95.00 126 VAL A N 1
ATOM 984 C CA . VAL A 1 126 ? 9.679 -12.539 -9.195 1.00 95.00 126 VAL A CA 1
ATOM 985 C C . VAL A 1 126 ? 9.766 -11.253 -10.031 1.00 95.00 126 VAL A C 1
ATOM 987 O O . VAL A 1 126 ? 9.921 -11.323 -11.246 1.00 95.00 126 VAL A O 1
ATOM 990 N N . TYR A 1 127 ? 9.761 -10.079 -9.393 1.00 94.38 127 TYR A N 1
ATOM 991 C CA . TYR A 1 127 ? 9.897 -8.785 -10.066 1.00 94.38 127 TYR A CA 1
ATOM 992 C C . TYR A 1 127 ? 11.348 -8.298 -10.195 1.00 94.38 127 TYR A C 1
ATOM 994 O O . TYR A 1 127 ? 11.567 -7.190 -10.688 1.00 94.38 127 TYR A O 1
ATOM 1002 N N . TYR A 1 128 ? 12.348 -9.094 -9.792 1.00 91.62 128 TYR A N 1
ATOM 1003 C CA . TYR A 1 128 ? 13.763 -8.703 -9.837 1.00 91.62 128 TYR A CA 1
ATOM 1004 C C . TYR A 1 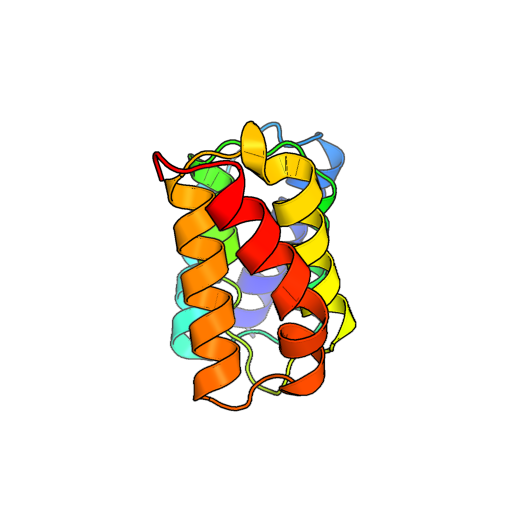128 ? 14.191 -8.226 -11.231 1.00 91.62 128 TYR A C 1
ATOM 1006 O O . TYR A 1 128 ? 14.723 -7.122 -11.376 1.00 91.62 128 TYR A O 1
ATOM 1014 N N . ASP A 1 129 ? 13.877 -9.009 -12.264 1.00 91.62 129 ASP A N 1
ATOM 1015 C CA . ASP A 1 129 ? 14.206 -8.669 -13.650 1.00 91.62 129 ASP A CA 1
ATOM 1016 C C . ASP A 1 129 ? 13.487 -7.393 -14.108 1.00 91.62 129 ASP A C 1
ATOM 1018 O O . ASP A 1 129 ? 14.065 -6.579 -14.829 1.00 91.62 129 ASP A O 1
ATOM 1022 N N . CYS A 1 130 ? 12.250 -7.165 -13.651 1.00 91.12 130 CYS A N 1
ATOM 1023 C CA . CYS A 1 130 ? 11.501 -5.945 -13.950 1.00 91.12 130 CYS A CA 1
ATOM 1024 C C . CYS A 1 130 ? 12.163 -4.707 -13.330 1.00 91.12 130 CYS A C 1
ATOM 1026 O O . CYS A 1 130 ? 12.322 -3.694 -14.014 1.00 91.12 130 CYS A O 1
ATOM 1028 N N . PHE A 1 131 ? 12.578 -4.786 -12.061 1.00 89.62 131 PHE A N 1
ATOM 1029 C CA . PHE A 1 131 ? 13.289 -3.694 -11.392 1.00 89.62 131 PHE A CA 1
ATOM 1030 C C . PHE A 1 131 ? 14.612 -3.382 -12.091 1.00 89.62 131 PHE A C 1
ATOM 1032 O O . PHE A 1 131 ? 14.903 -2.220 -12.378 1.00 89.62 131 PHE A O 1
ATOM 1039 N N . PHE A 1 132 ? 15.389 -4.415 -12.424 1.00 88.06 132 PHE A N 1
ATOM 1040 C CA . PHE A 1 132 ? 16.685 -4.243 -13.072 1.00 88.06 132 PHE A CA 1
ATOM 1041 C C . PHE A 1 132 ? 16.550 -3.686 -14.493 1.00 88.06 132 PHE A C 1
ATOM 1043 O O . PHE A 1 132 ? 17.271 -2.767 -14.879 1.00 88.06 132 PHE A O 1
ATOM 1050 N N . PHE A 1 133 ? 15.572 -4.171 -15.258 1.00 88.38 133 PHE A N 1
ATOM 1051 C CA . PHE A 1 133 ? 15.267 -3.641 -16.584 1.00 88.38 133 PHE A CA 1
ATOM 1052 C C . PHE A 1 133 ? 14.908 -2.149 -16.547 1.00 88.38 133 PHE A C 1
ATOM 1054 O O . PHE A 1 133 ? 15.350 -1.383 -17.407 1.00 88.38 133 PHE A O 1
ATOM 1061 N N . LEU A 1 134 ? 14.130 -1.718 -15.550 1.00 83.62 134 LEU A N 1
ATOM 1062 C CA . LEU A 1 134 ? 13.780 -0.308 -15.388 1.00 83.62 134 LEU A CA 1
ATOM 1063 C C . LEU A 1 134 ? 14.983 0.551 -14.998 1.00 83.62 134 LEU A C 1
ATOM 1065 O O . LEU A 1 134 ? 15.139 1.632 -15.565 1.00 83.62 134 LEU A O 1
ATOM 1069 N N . LEU A 1 135 ? 15.856 0.064 -14.112 1.00 77.12 135 LEU A N 1
ATOM 1070 C CA . LEU A 1 135 ? 17.117 0.739 -13.786 1.00 77.12 135 LEU A CA 1
ATOM 1071 C C . LEU A 1 135 ? 17.986 0.937 -15.035 1.00 77.12 135 LEU A C 1
ATOM 1073 O O . LEU A 1 135 ? 18.489 2.033 -15.264 1.00 77.12 135 LEU A O 1
ATOM 1077 N N . LEU A 1 136 ? 18.099 -0.086 -15.886 1.00 78.81 136 LEU A N 1
ATOM 1078 C CA . LEU A 1 136 ? 18.872 -0.010 -17.131 1.00 78.81 136 LEU A CA 1
ATOM 1079 C C . LEU A 1 136 ? 18.281 0.980 -18.143 1.00 78.81 136 LEU A C 1
ATOM 1081 O O . LEU A 1 136 ? 19.018 1.660 -18.849 1.00 78.81 136 LEU A O 1
ATOM 1085 N N . LYS A 1 137 ? 16.950 1.078 -18.237 1.00 73.69 137 LYS A N 1
ATOM 1086 C CA . LYS A 1 137 ? 16.291 2.042 -19.136 1.00 73.69 137 LYS A CA 1
ATOM 1087 C C . LYS A 1 137 ? 16.340 3.481 -18.632 1.00 73.69 137 LYS A C 1
ATOM 1089 O O . LYS A 1 137 ? 16.220 4.405 -19.437 1.00 73.69 137 LYS A O 1
ATOM 1094 N N . HIS A 1 138 ? 16.487 3.672 -17.328 1.00 63.84 138 HIS A N 1
ATOM 1095 C CA . HIS A 1 138 ? 16.500 4.973 -16.677 1.00 63.84 138 HIS A CA 1
ATOM 1096 C C . HIS A 1 138 ? 17.860 5.230 -16.014 1.00 63.84 138 HIS A C 1
ATOM 1098 O O . HIS A 1 138 ? 17.915 5.514 -14.824 1.00 63.84 138 HIS A O 1
ATOM 1104 N N . GLU A 1 139 ? 18.946 5.225 -16.804 1.00 52.97 139 GLU A N 1
ATOM 1105 C CA . GLU A 1 139 ? 20.339 5.546 -16.399 1.00 52.97 139 GLU A CA 1
ATOM 1106 C C . GLU A 1 139 ? 20.523 6.888 -15.640 1.00 52.97 139 GLU A C 1
ATOM 1108 O O . GLU A 1 139 ? 21.629 7.216 -15.218 1.00 52.97 139 GLU A O 1
ATOM 1113 N N . ARG A 1 140 ? 19.462 7.688 -15.470 1.00 45.91 140 ARG A N 1
ATOM 1114 C CA . ARG A 1 140 ? 19.439 8.967 -14.740 1.00 45.91 140 ARG A CA 1
ATOM 1115 C C . ARG A 1 140 ? 18.406 9.000 -13.601 1.00 45.91 140 ARG A C 1
ATOM 1117 O O . ARG A 1 140 ? 17.768 10.036 -13.405 1.00 45.91 140 ARG A O 1
ATOM 1124 N N . LEU A 1 141 ? 18.184 7.883 -12.911 1.00 46.66 141 LEU A N 1
ATOM 1125 C CA . LEU A 1 141 ? 17.575 7.908 -11.574 1.00 46.66 141 LEU A CA 1
ATOM 1126 C C . LEU A 1 141 ? 18.599 8.365 -10.531 1.00 46.66 141 LEU A C 1
ATOM 1128 O O . LEU A 1 141 ? 19.758 7.902 -10.609 1.00 46.66 141 LEU A O 1
#

pLDDT: mean 89.7, std 9.63, range [45.91, 97.62]

Secondary structure (DSSP, 8-state):
-HHHHHHHHHHHHHHHHHHTTT---TTHHHHHHHHHHHHHHH-B-HHHHHHHHHHHHHS---HHHHHHHHHT--BSSPPPHHHHHHHHHHHHHHTTTS-HHHHHHHHHHHHHHHHTT-S-HHHHHTTHHHHHHHHHHTTT-

Solvent-accessible surface area (backbone atoms only — not comparable to full-atom values): 7907 Å² total; per-residue (Å²): 108,74,68,57,55,52,49,50,60,26,50,55,49,47,53,48,20,45,77,50,58,46,50,81,52,89,65,44,67,59,27,52,51,53,45,33,54,42,16,72,73,67,30,34,55,69,70,60,42,48,51,54,48,49,41,59,63,77,25,79,57,55,61,89,53,43,41,60,54,61,68,31,66,33,61,65,56,68,52,59,64,65,61,54,48,49,55,50,50,42,44,67,75,36,55,94,79,50,56,65,70,42,55,53,51,52,50,54,50,53,50,50,32,54,77,69,60,26,41,66,64,65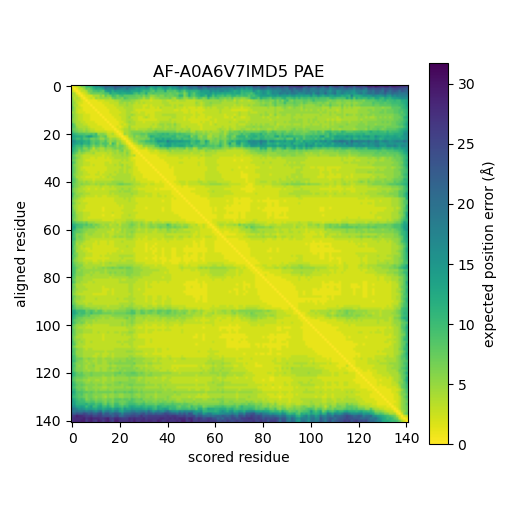,65,61,53,74,44,46,66,59,54,52,52,48,51,69,75,43,83,83,118

Sequence (141 aa):
MADDETKQACLERLEELKANKGKKPAGCEEAITSLQNEAASRGLDDNDIELIVDVITSTDLRAGLCVPLIRCLIPKKRVSNQVVEDIINYWLKKCSSLPITVSTTIFQWLIGLWEHQLVDRQTINVYYDCFFFLLLKHERL

Foldseek 3Di:
DVLVVLLVVLLVLLVVCQVVQNPRDPCNVVSLVSLLVVCVPQRDEQVSLQSLLCSLQNHPHDPVNLLSSLSSRRHNAAHELVSLVSLVVSCLVCVVPDDPSNVVSNVVSVVVCVVVVSYPPVSVVVCVVVVVVVCVVCVPD